Protein AF-A0A1N7NFH4-F1 (afdb_monomer)

Secondary structure (DSSP, 8-state):
-----S-HHHHHHHHHHHHHHHHHHHHH-SSHHHHHHHHHHHHHHHHHHHS--TT--

Solvent-accessible surface area (backbone atoms only — not comparable to full-atom values): 3502 Å² total; per-residue (Å²): 132,81,63,76,69,89,53,67,88,53,42,63,62,54,50,51,55,51,49,52,54,39,52,51,50,50,72,70,40,93,47,72,70,49,39,54,50,43,49,52,53,47,51,52,54,51,46,60,69,58,45,75,75,86,80,70,133

Organism: NCBI:txid619304

Foldseek 3Di:
DFQDQPCPPCLVVQLVVLVVVLVVQVVPDPDPVSNVVSVVVSVVSVVVSRDDPPPDD

Mean predicted aligned error: 7.86 Å

Structure (mmCIF, N/CA/C/O backbone):
data_AF-A0A1N7NFH4-F1
#
_entry.id   AF-A0A1N7NFH4-F1
#
loop_
_atom_site.group_PDB
_atom_site.id
_atom_site.type_symbol
_atom_site.label_atom_id
_atom_site.label_alt_id
_atom_site.label_comp_id
_atom_site.label_asym_id
_atom_site.label_entity_id
_atom_site.label_seq_id
_atom_site.pdbx_PDB_ins_code
_atom_site.Cartn_x
_atom_site.Cartn_y
_atom_site.Cartn_z
_atom_site.occupancy
_atom_site.B_iso_or_equiv
_atom_site.auth_seq_id
_atom_site.auth_comp_id
_atom_site.auth_asym_id
_atom_site.auth_atom_id
_atom_site.pdbx_PDB_model_num
ATOM 1 N N . MET A 1 1 ? 13.788 -19.167 -8.845 1.00 36.66 1 MET A N 1
ATOM 2 C CA . MET A 1 1 ? 14.103 -18.135 -9.857 1.00 36.66 1 MET A CA 1
ATOM 3 C C . MET A 1 1 ? 13.305 -16.898 -9.490 1.00 36.66 1 MET A C 1
ATOM 5 O O . MET A 1 1 ? 12.087 -16.970 -9.553 1.00 36.66 1 MET A O 1
ATOM 9 N N . CYS A 1 2 ? 13.953 -15.820 -9.037 1.00 40.38 2 CYS A N 1
ATOM 10 C CA . CYS A 1 2 ? 13.253 -14.549 -8.838 1.00 40.38 2 CYS A CA 1
ATOM 11 C C . CYS A 1 2 ? 12.778 -14.036 -10.205 1.00 40.38 2 CYS A C 1
ATOM 13 O O . CYS A 1 2 ? 13.569 -14.085 -11.156 1.00 40.38 2 CYS A O 1
ATOM 15 N N . PRO A 1 3 ? 11.518 -13.591 -10.339 1.00 51.31 3 PRO A N 1
ATOM 16 C CA . PRO A 1 3 ? 11.035 -12.965 -11.561 1.00 51.31 3 PRO A CA 1
ATOM 17 C C . PRO A 1 3 ? 11.982 -11.828 -11.945 1.00 51.31 3 PRO A C 1
ATOM 19 O O . PRO A 1 3 ? 12.296 -10.971 -11.121 1.00 51.31 3 PRO A O 1
ATOM 22 N N . LYS A 1 4 ? 12.499 -11.841 -13.177 1.00 54.97 4 LYS A N 1
ATOM 23 C CA . LYS A 1 4 ? 13.283 -10.714 -13.691 1.00 54.97 4 LYS A CA 1
ATOM 24 C C . LYS A 1 4 ? 12.362 -9.495 -13.723 1.00 54.97 4 LYS A C 1
ATOM 26 O O . LYS A 1 4 ? 11.393 -9.501 -14.481 1.00 54.97 4 LYS A O 1
ATOM 31 N N . ILE A 1 5 ? 12.672 -8.483 -12.915 1.00 58.00 5 ILE A N 1
ATOM 32 C CA . ILE A 1 5 ? 12.012 -7.174 -12.949 1.00 58.00 5 ILE A CA 1
ATOM 33 C C . ILE A 1 5 ? 12.155 -6.644 -14.378 1.00 58.00 5 ILE A C 1
ATOM 35 O O . ILE A 1 5 ? 13.267 -6.432 -14.859 1.00 58.00 5 ILE A O 1
ATOM 39 N N . ARG A 1 6 ? 11.032 -6.532 -15.094 1.00 56.00 6 ARG A N 1
ATOM 40 C CA . ARG A 1 6 ? 11.026 -6.299 -16.547 1.00 56.00 6 ARG A CA 1
ATOM 41 C C . ARG A 1 6 ? 11.232 -4.820 -16.920 1.00 56.00 6 ARG A C 1
ATOM 43 O O . ARG A 1 6 ? 11.561 -4.561 -18.067 1.00 56.00 6 ARG A O 1
ATOM 50 N N . ASN A 1 7 ? 11.113 -3.906 -15.947 1.00 60.59 7 ASN A N 1
ATOM 51 C CA . ASN A 1 7 ? 11.341 -2.458 -16.057 1.00 60.59 7 ASN A CA 1
ATOM 52 C C . ASN A 1 7 ? 12.108 -1.939 -14.828 1.00 60.59 7 ASN A C 1
ATOM 54 O O . ASN A 1 7 ? 11.541 -1.274 -13.967 1.00 60.59 7 ASN A O 1
ATOM 58 N N . SER A 1 8 ? 13.390 -2.288 -14.699 1.0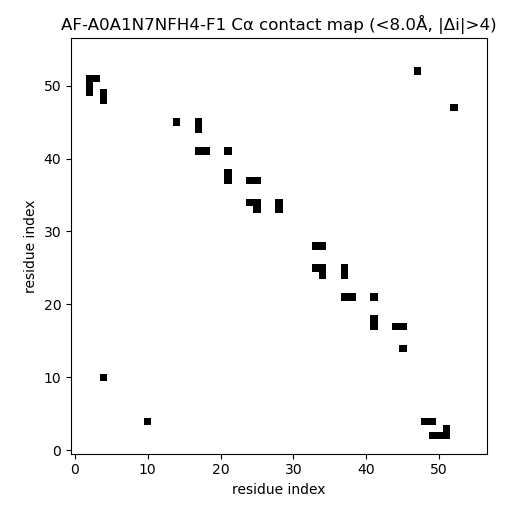0 63.88 8 SER A N 1
ATOM 59 C CA . SER A 1 8 ? 14.199 -1.868 -13.542 1.00 63.88 8 SER A CA 1
ATOM 60 C C . SER A 1 8 ? 14.384 -0.352 -13.445 1.00 63.88 8 SER A C 1
ATOM 62 O O . SER A 1 8 ? 14.573 0.150 -12.345 1.00 63.88 8 SER A O 1
ATOM 64 N N . GLU A 1 9 ? 14.330 0.362 -14.574 1.00 70.62 9 GLU A N 1
ATOM 65 C CA . GLU A 1 9 ? 14.553 1.814 -14.634 1.00 70.62 9 GLU A CA 1
ATOM 66 C C . GLU A 1 9 ? 13.457 2.606 -13.914 1.00 70.62 9 GLU A C 1
ATOM 68 O O . GLU A 1 9 ? 13.767 3.576 -13.237 1.00 70.62 9 GLU A O 1
ATOM 73 N N . THR A 1 10 ? 12.202 2.154 -13.982 1.00 74.56 10 THR A N 1
ATOM 74 C CA . THR A 1 10 ? 11.053 2.817 -13.337 1.00 74.56 10 THR A CA 1
ATOM 75 C C . THR A 1 10 ? 10.544 2.058 -12.113 1.00 74.56 10 THR A C 1
ATOM 77 O O . THR A 1 10 ? 9.516 2.414 -11.549 1.00 74.56 10 THR A O 1
ATOM 80 N N . TRP A 1 11 ? 11.208 0.966 -11.717 1.00 77.31 11 TRP A N 1
ATOM 81 C CA . TRP A 1 11 ? 10.734 0.093 -10.638 1.00 77.31 11 TRP A CA 1
ATOM 82 C C . TRP A 1 11 ? 10.708 0.813 -9.291 1.00 77.31 11 TRP A C 1
ATOM 84 O O . TRP A 1 11 ? 9.720 0.705 -8.571 1.00 77.31 11 TRP A O 1
ATOM 94 N N . VAL A 1 12 ? 11.773 1.558 -8.976 1.00 83.19 12 VAL A N 1
ATOM 95 C CA . VAL A 1 12 ? 11.863 2.332 -7.730 1.00 83.19 12 VAL A CA 1
ATOM 96 C C . VAL A 1 12 ? 10.751 3.376 -7.691 1.00 83.19 12 VAL A C 1
ATOM 98 O O . VAL A 1 12 ? 9.959 3.367 -6.759 1.00 83.19 12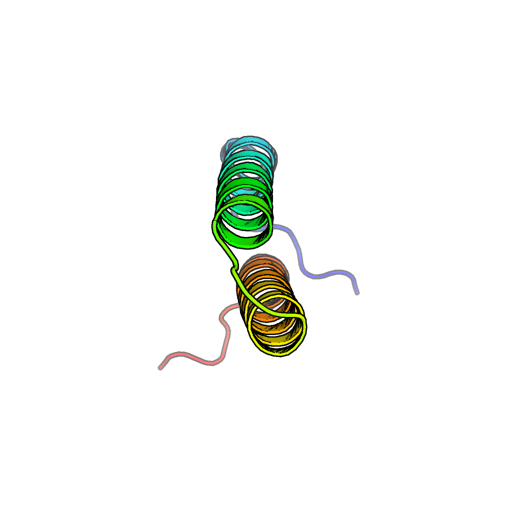 VAL A O 1
ATOM 101 N N . GLU A 1 13 ? 10.618 4.174 -8.751 1.00 86.38 13 GLU A N 1
ATOM 102 C CA . GLU A 1 13 ? 9.597 5.226 -8.854 1.00 86.38 13 GLU A CA 1
ATOM 103 C C . GLU A 1 13 ? 8.170 4.666 -8.731 1.00 86.38 13 GLU A C 1
ATOM 105 O O . GLU A 1 13 ? 7.325 5.234 -8.045 1.00 86.38 13 GLU A O 1
ATOM 110 N N . GLN A 1 14 ? 7.888 3.518 -9.358 1.00 84.88 14 GLN A N 1
ATOM 111 C CA . GLN A 1 14 ? 6.587 2.850 -9.248 1.00 84.88 14 GLN A CA 1
ATOM 112 C C . GLN A 1 14 ? 6.321 2.321 -7.837 1.00 84.88 14 GLN A C 1
ATOM 114 O O . GLN A 1 14 ? 5.184 2.368 -7.370 1.00 84.88 14 GLN A O 1
ATOM 119 N N . HIS A 1 15 ? 7.347 1.799 -7.166 1.00 87.00 15 HIS A N 1
ATOM 120 C CA . HIS A 1 15 ? 7.217 1.303 -5.801 1.00 87.00 15 HIS A CA 1
ATOM 121 C C . HIS A 1 15 ? 7.002 2.450 -4.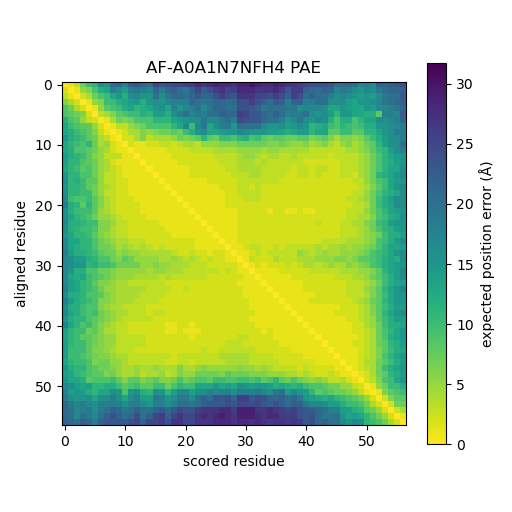809 1.00 87.00 15 HIS A C 1
ATOM 123 O O . HIS A 1 15 ? 6.126 2.353 -3.954 1.00 87.00 15 HIS A O 1
ATOM 129 N N . GLU A 1 16 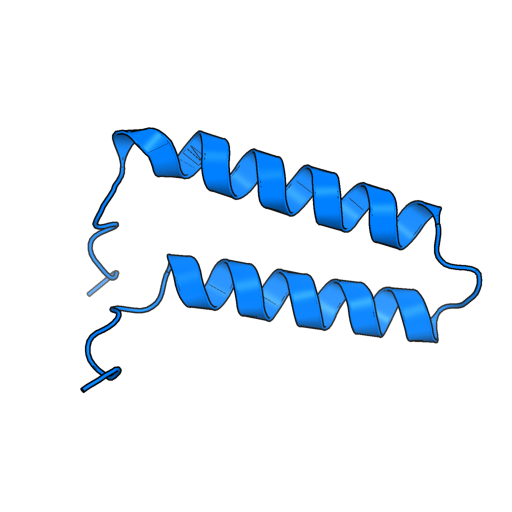? 7.747 3.545 -4.967 1.00 89.75 16 GLU A N 1
ATOM 130 C CA . GLU A 1 16 ? 7.599 4.771 -4.176 1.00 89.75 16 GLU A CA 1
ATOM 131 C C . GLU A 1 16 ? 6.203 5.377 -4.356 1.00 89.75 16 GLU A C 1
ATOM 133 O O . GLU A 1 16 ? 5.511 5.604 -3.370 1.00 89.75 16 GLU A O 1
ATOM 138 N N . ALA A 1 17 ? 5.716 5.504 -5.595 1.00 90.06 17 ALA A N 1
ATOM 139 C CA . ALA A 1 17 ? 4.371 6.019 -5.857 1.00 90.06 17 ALA A CA 1
ATOM 140 C C . ALA A 1 17 ? 3.258 5.150 -5.235 1.00 90.06 17 ALA A C 1
ATOM 142 O O . ALA A 1 17 ? 2.263 5.670 -4.723 1.00 90.06 17 ALA A O 1
ATOM 143 N N . LEU A 1 18 ? 3.404 3.819 -5.265 1.00 91.62 18 LEU A N 1
ATOM 144 C CA . LEU A 1 18 ? 2.456 2.912 -4.609 1.00 91.62 18 LEU A CA 1
ATOM 145 C C . LEU A 1 18 ? 2.504 3.031 -3.085 1.00 91.62 18 LEU A C 1
ATOM 147 O O . LEU A 1 18 ? 1.454 2.961 -2.445 1.00 91.62 18 LEU A O 1
ATOM 151 N N . LEU A 1 19 ? 3.701 3.185 -2.514 1.00 92.69 19 LEU A N 1
ATOM 152 C CA . LEU A 1 19 ? 3.888 3.354 -1.077 1.00 92.69 19 LEU A CA 1
ATOM 153 C C . LEU A 1 19 ? 3.262 4.664 -0.596 1.00 92.69 19 LEU A C 1
ATOM 155 O O . LEU A 1 19 ? 2.512 4.639 0.377 1.00 92.69 19 LEU A O 1
ATOM 159 N N . ASP A 1 20 ? 3.498 5.769 -1.303 1.00 94.25 20 ASP A N 1
ATOM 160 C CA . ASP A 1 20 ? 2.891 7.066 -0.993 1.00 94.25 20 ASP A CA 1
ATOM 161 C C . ASP A 1 20 ? 1.361 6.973 -1.032 1.00 94.25 20 ASP A C 1
ATOM 163 O O . ASP A 1 20 ? 0.687 7.327 -0.066 1.00 94.25 20 ASP A O 1
ATOM 167 N N . THR A 1 21 ? 0.811 6.360 -2.085 1.00 93.94 21 THR A N 1
ATOM 168 C CA . THR A 1 21 ? -0.640 6.140 -2.212 1.00 93.94 21 THR A CA 1
ATOM 169 C C . THR A 1 21 ? -1.200 5.273 -1.074 1.00 93.94 21 THR A C 1
ATOM 171 O O . THR A 1 21 ? -2.321 5.485 -0.607 1.00 93.94 21 THR A O 1
ATOM 174 N N . TYR A 1 22 ? -0.460 4.253 -0.628 1.00 94.88 22 TYR A N 1
ATOM 175 C CA . TYR A 1 22 ? -0.868 3.423 0.508 1.00 94.88 22 TYR A CA 1
ATOM 176 C C . TYR A 1 22 ? -0.877 4.224 1.814 1.00 94.88 22 TYR A C 1
ATOM 178 O O . TYR A 1 22 ? -1.836 4.125 2.580 1.00 94.88 22 TYR A O 1
ATOM 186 N N . ILE A 1 23 ? 0.157 5.033 2.049 1.00 94.69 23 ILE A N 1
ATOM 187 C CA . ILE A 1 23 ? 0.267 5.889 3.232 1.00 94.69 23 ILE A CA 1
ATOM 188 C C . ILE A 1 23 ? -0.904 6.873 3.281 1.00 94.69 23 ILE A C 1
ATOM 190 O O . ILE A 1 23 ? -1.581 6.943 4.306 1.00 94.69 23 ILE A O 1
ATOM 194 N N . GLU A 1 24 ? -1.187 7.571 2.179 1.00 95.38 24 GLU A N 1
ATOM 195 C CA . GLU A 1 24 ? -2.328 8.490 2.075 1.00 95.38 24 GLU A CA 1
ATOM 196 C C . GLU A 1 24 ? -3.640 7.790 2.444 1.00 95.38 24 GLU A C 1
ATOM 198 O O . GLU A 1 24 ? -4.351 8.245 3.338 1.00 95.38 24 GLU A O 1
ATOM 203 N N . ARG A 1 25 ? -3.903 6.611 1.867 1.00 93.12 25 ARG A N 1
ATOM 204 C CA . ARG A 1 25 ? -5.104 5.822 2.183 1.00 93.12 25 ARG A CA 1
ATOM 205 C C . ARG A 1 25 ? -5.217 5.442 3.654 1.00 93.12 25 ARG A C 1
ATOM 207 O O . ARG A 1 25 ? -6.319 5.460 4.193 1.00 93.12 25 ARG A O 1
ATOM 214 N N . VAL A 1 26 ? -4.114 5.084 4.310 1.00 94.38 26 VAL A N 1
ATOM 215 C CA . VAL A 1 26 ? -4.120 4.760 5.747 1.00 94.38 26 VAL A CA 1
ATOM 216 C C . VAL A 1 26 ? -4.428 5.998 6.589 1.00 94.38 26 VAL A C 1
ATOM 218 O O . VAL A 1 26 ? -5.180 5.896 7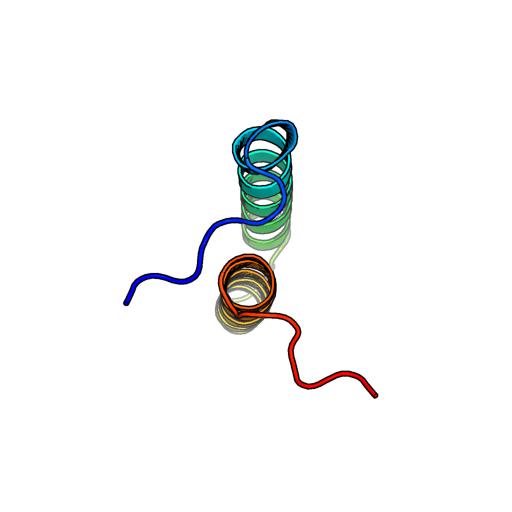.557 1.00 94.38 26 VAL A O 1
ATOM 221 N N . PHE A 1 27 ? -3.884 7.160 6.221 1.00 94.00 27 PHE A N 1
ATOM 222 C CA . PHE A 1 27 ? -4.143 8.420 6.923 1.00 94.00 27 PHE A CA 1
ATOM 223 C C . PHE A 1 27 ? -5.561 8.958 6.706 1.00 94.00 27 PHE A 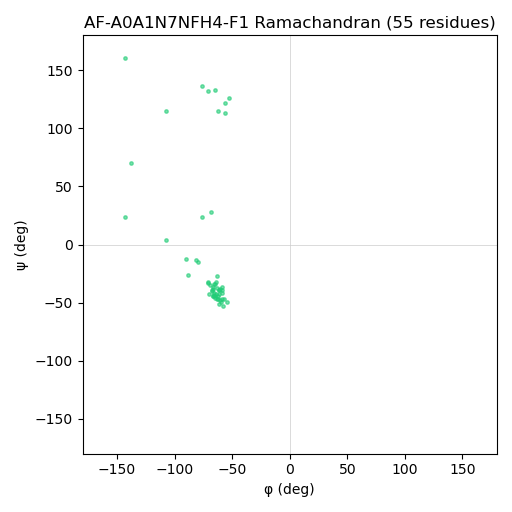C 1
ATOM 225 O O . PHE A 1 27 ? -6.108 9.583 7.612 1.00 94.00 27 PHE A O 1
ATOM 232 N N . GLU A 1 28 ? -6.155 8.714 5.540 1.00 93.75 28 GLU A N 1
ATOM 233 C CA . GLU A 1 28 ? -7.539 9.091 5.223 1.00 93.75 28 GLU A CA 1
ATOM 234 C C . GLU A 1 28 ? -8.581 8.127 5.804 1.00 93.75 28 GLU A C 1
ATOM 236 O O . GLU A 1 28 ? -9.763 8.457 5.847 1.00 93.75 28 GLU A O 1
ATOM 241 N N . SER A 1 29 ? -8.162 6.941 6.246 1.00 93.88 29 SER A N 1
ATOM 242 C CA . SER A 1 29 ? -9.071 5.927 6.777 1.00 93.88 29 SER A CA 1
ATOM 243 C C . SER A 1 29 ? -9.633 6.323 8.144 1.00 93.88 29 SER A C 1
ATOM 245 O O . SER A 1 29 ? -8.897 6.653 9.077 1.00 93.88 29 SER A O 1
ATOM 247 N N . GLU A 1 30 ? -10.944 6.189 8.293 1.00 94.38 30 GLU A N 1
ATOM 248 C CA . GLU A 1 30 ? -11.698 6.448 9.519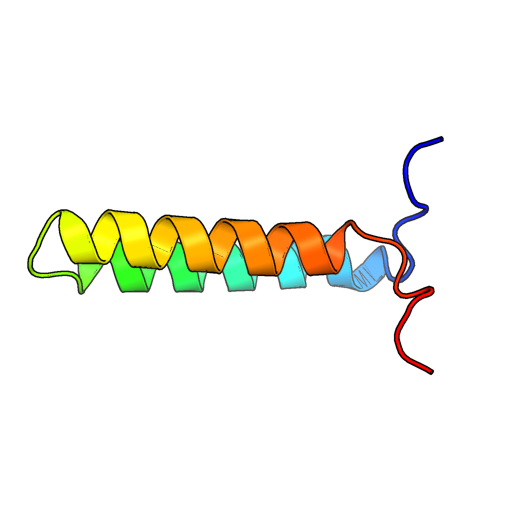 1.00 94.38 30 GLU A CA 1
ATOM 249 C C . GLU A 1 30 ? -11.808 5.197 10.408 1.00 94.38 30 GLU A C 1
ATOM 251 O O . GLU A 1 30 ? -12.193 5.288 11.578 1.00 94.38 30 GLU A O 1
ATOM 256 N N . SER A 1 31 ? -11.467 4.013 9.878 1.00 95.38 31 S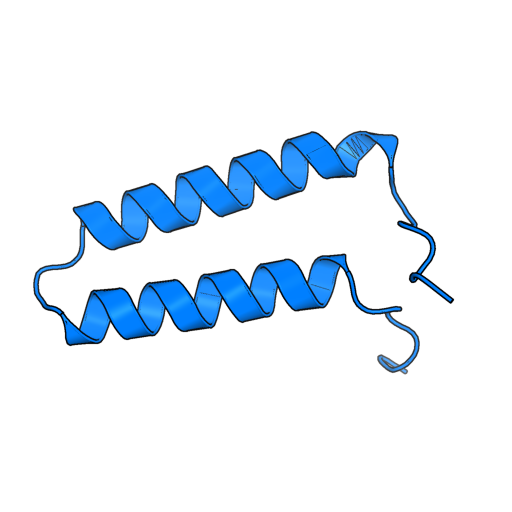ER A N 1
ATOM 257 C CA . SER A 1 31 ? -11.596 2.739 10.592 1.00 95.38 31 SER A CA 1
ATOM 258 C C . SER A 1 31 ? -10.468 1.735 10.323 1.00 95.38 31 SER A C 1
ATOM 260 O O . SER A 1 31 ? -9.767 1.774 9.314 1.00 95.38 31 SER A O 1
ATOM 262 N N . ILE A 1 32 ? -10.329 0.768 11.235 1.00 90.56 32 ILE A N 1
ATOM 263 C CA . ILE A 1 32 ? -9.364 -0.336 11.113 1.00 90.56 32 ILE A CA 1
ATOM 264 C C . ILE A 1 32 ? -9.684 -1.239 9.905 1.00 90.56 32 ILE A C 1
ATOM 266 O O . ILE A 1 32 ? -8.770 -1.772 9.277 1.00 90.56 32 ILE A O 1
ATOM 270 N N . ASP A 1 33 ? -10.959 -1.403 9.544 1.00 94.69 33 ASP A N 1
ATOM 271 C CA . ASP A 1 33 ? -11.360 -2.201 8.376 1.00 94.69 33 ASP A CA 1
ATOM 272 C C . ASP A 1 33 ? -10.883 -1.570 7.055 1.00 94.69 33 ASP A C 1
ATOM 274 O O . ASP A 1 33 ? -10.479 -2.270 6.118 1.00 94.69 33 ASP A O 1
ATOM 278 N N . GLU A 1 34 ? -10.853 -0.239 6.990 1.00 93.62 34 GLU A N 1
ATOM 279 C CA . GLU A 1 34 ? -10.292 0.499 5.857 1.00 93.62 34 GLU A CA 1
ATOM 280 C C . GLU A 1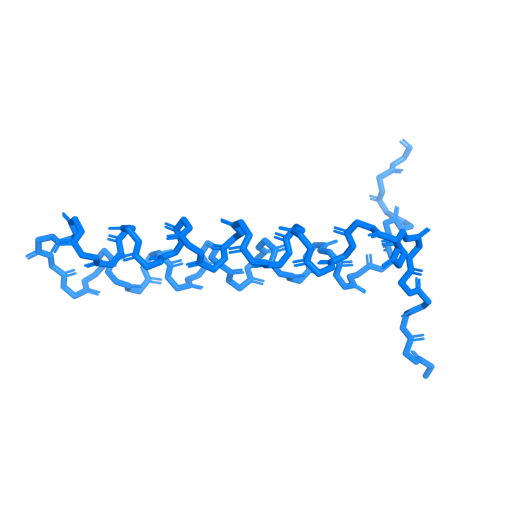 34 ? -8.768 0.344 5.784 1.00 93.62 34 GLU A C 1
ATOM 282 O O . GLU A 1 34 ? -8.232 0.157 4.691 1.00 93.62 34 GLU A O 1
ATOM 287 N N . TRP A 1 35 ? -8.069 0.266 6.925 1.00 93.00 35 TRP A N 1
ATOM 288 C CA . TRP A 1 35 ? -6.633 -0.052 6.953 1.00 93.00 35 TRP A CA 1
ATOM 289 C C . TRP A 1 35 ? -6.336 -1.441 6.392 1.00 93.00 35 TRP A C 1
ATOM 291 O O . TRP A 1 35 ? -5.408 -1.609 5.594 1.00 93.00 35 TRP A O 1
ATOM 301 N N . PHE A 1 36 ? -7.127 -2.449 6.772 1.00 93.06 36 PHE A N 1
ATOM 302 C CA . PHE A 1 36 ? -6.996 -3.791 6.204 1.00 93.06 36 PHE A CA 1
ATOM 303 C C . PHE A 1 36 ? -7.284 -3.798 4.702 1.00 93.06 36 PHE A C 1
ATOM 305 O O . PHE A 1 36 ? -6.597 -4.485 3.945 1.00 93.06 36 PHE A O 1
ATOM 312 N N . SER A 1 37 ? -8.257 -3.009 4.250 1.00 93.62 37 SER A N 1
ATOM 313 C CA . SER A 1 37 ? -8.584 -2.873 2.828 1.00 93.62 37 SER A CA 1
ATOM 314 C C . SER A 1 37 ? -7.454 -2.198 2.039 1.00 93.62 37 SER A C 1
ATOM 316 O O . SER A 1 37 ? -7.049 -2.703 0.991 1.00 93.62 37 SER A O 1
ATOM 318 N N . ALA A 1 38 ? -6.876 -1.115 2.567 1.00 93.19 38 ALA A N 1
ATOM 319 C CA . ALA A 1 38 ? -5.712 -0.442 1.989 1.00 93.19 38 ALA A CA 1
ATOM 320 C C . ALA A 1 38 ? -4.489 -1.372 1.926 1.00 93.19 38 ALA A C 1
ATOM 322 O O . ALA A 1 38 ? -3.773 -1.390 0.924 1.00 93.19 38 ALA A O 1
ATOM 323 N N . SER A 1 39 ? -4.288 -2.188 2.965 1.00 92.69 39 SER A N 1
ATOM 324 C CA . SER A 1 39 ? -3.193 -3.162 3.035 1.00 92.69 39 SER A CA 1
ATOM 325 C C . SER A 1 39 ? -3.333 -4.262 1.981 1.00 92.69 39 SER A C 1
ATOM 327 O O . SER A 1 39 ? -2.353 -4.595 1.314 1.00 92.69 39 SER A O 1
ATOM 329 N N . HIS A 1 40 ? -4.544 -4.801 1.787 1.00 93.81 40 HIS A N 1
ATOM 330 C CA . HIS A 1 40 ? -4.815 -5.773 0.722 1.00 93.81 40 HIS A CA 1
ATOM 331 C C . HIS A 1 40 ? -4.571 -5.171 -0.662 1.00 93.81 40 HIS A C 1
ATOM 333 O O . HIS A 1 40 ? -3.858 -5.765 -1.468 1.00 93.81 40 HIS A O 1
ATOM 339 N N . TRP A 1 41 ? -5.090 -3.965 -0.912 1.00 94.25 41 TRP A N 1
ATOM 340 C CA . TRP A 1 41 ? -4.864 -3.267 -2.177 1.00 94.25 41 TRP A CA 1
ATOM 341 C C . TRP A 1 41 ? -3.369 -3.073 -2.468 1.00 94.25 41 TRP A C 1
ATOM 343 O O . TRP A 1 41 ? -2.908 -3.360 -3.574 1.00 94.25 41 TRP A O 1
ATOM 353 N N . TYR A 1 42 ? -2.600 -2.618 -1.476 1.00 93.81 42 TYR A N 1
ATOM 354 C CA . TYR A 1 42 ? -1.166 -2.380 -1.628 1.00 93.81 42 TYR A CA 1
ATOM 355 C C . TYR A 1 42 ? -0.397 -3.677 -1.903 1.00 93.81 42 TYR A C 1
ATOM 357 O O . TYR A 1 42 ? 0.452 -3.721 -2.797 1.00 93.81 42 TYR A O 1
ATOM 365 N N . PHE A 1 43 ? -0.734 -4.756 -1.190 1.00 90.75 43 PHE A N 1
ATOM 366 C CA . PHE A 1 43 ? -0.147 -6.075 -1.410 1.00 90.75 43 PHE A CA 1
ATOM 367 C C . PHE A 1 43 ? -0.421 -6.607 -2.824 1.00 90.75 43 PHE A C 1
ATOM 369 O O . PHE A 1 43 ? 0.496 -7.122 -3.471 1.00 90.75 43 PHE A O 1
ATOM 376 N N . ASP A 1 44 ? -1.645 -6.449 -3.327 1.00 89.69 44 ASP A N 1
ATOM 377 C CA . ASP A 1 44 ? -2.019 -6.870 -4.680 1.00 89.69 44 ASP A CA 1
ATOM 378 C C . ASP A 1 44 ? -1.288 -6.050 -5.753 1.00 89.69 44 ASP A C 1
ATOM 380 O O . ASP A 1 44 ? -0.774 -6.605 -6.733 1.00 89.69 44 ASP A O 1
ATOM 384 N N . ALA A 1 45 ? -1.179 -4.733 -5.555 1.00 87.81 45 ALA A N 1
ATOM 385 C CA . ALA A 1 45 ? -0.472 -3.835 -6.465 1.00 87.81 45 ALA A CA 1
ATOM 386 C C . ALA A 1 45 ? 1.024 -4.177 -6.549 1.00 87.81 45 ALA A C 1
ATOM 388 O O . ALA A 1 45 ? 1.572 -4.340 -7.642 1.00 87.81 45 ALA A O 1
ATOM 389 N N . ILE A 1 46 ? 1.666 -4.380 -5.396 1.00 86.69 46 ILE A N 1
ATOM 390 C CA . ILE A 1 46 ? 3.044 -4.866 -5.291 1.00 86.69 46 ILE A CA 1
ATOM 391 C C . ILE A 1 46 ? 3.187 -6.211 -5.993 1.00 86.69 46 ILE A C 1
ATOM 393 O O . ILE A 1 46 ? 4.033 -6.366 -6.871 1.00 86.69 46 ILE A O 1
ATOM 397 N N . SER A 1 47 ? 2.339 -7.181 -5.658 1.00 85.06 47 SER A N 1
ATOM 398 C CA . SER A 1 47 ? 2.419 -8.532 -6.214 1.00 85.06 47 SER A CA 1
ATOM 399 C C . SER A 1 47 ? 2.306 -8.520 -7.737 1.00 85.06 47 SER A C 1
ATOM 401 O O . SER A 1 47 ? 3.031 -9.248 -8.409 1.00 85.06 47 SER A O 1
ATOM 403 N N . THR A 1 48 ? 1.484 -7.633 -8.297 1.00 82.62 48 THR A N 1
ATOM 404 C CA . THR A 1 48 ? 1.357 -7.436 -9.748 1.00 82.62 48 THR A CA 1
ATOM 405 C C . THR A 1 48 ? 2.642 -6.903 -10.392 1.00 82.62 48 THR A C 1
ATOM 407 O O . THR A 1 48 ? 2.963 -7.289 -11.516 1.00 82.62 48 THR A O 1
ATOM 410 N N . LEU A 1 49 ? 3.410 -6.058 -9.694 1.00 76.19 49 LEU A N 1
ATOM 411 C CA . LEU A 1 49 ? 4.719 -5.588 -10.168 1.00 76.19 49 LEU A CA 1
ATOM 412 C C . LEU A 1 49 ? 5.793 -6.686 -10.127 1.00 76.19 49 LEU A C 1
ATOM 414 O O . LEU A 1 49 ? 6.692 -6.700 -10.970 1.00 76.19 49 LEU A O 1
ATOM 418 N N . PHE A 1 50 ? 5.716 -7.602 -9.156 1.00 69.31 50 PHE A N 1
ATOM 419 C CA . PHE A 1 50 ? 6.692 -8.685 -8.988 1.00 69.31 50 PHE A CA 1
ATOM 420 C C . PHE A 1 50 ? 6.350 -9.950 -9.782 1.00 69.31 50 PHE A C 1
ATOM 422 O O . PHE A 1 50 ? 7.252 -10.721 -10.118 1.00 69.31 50 PHE A O 1
ATOM 429 N N . LEU A 1 51 ? 5.076 -10.197 -10.088 1.00 65.94 51 LEU A N 1
ATOM 430 C CA . LEU A 1 51 ? 4.658 -11.388 -10.814 1.00 65.94 51 LEU A CA 1
ATOM 431 C C . LEU A 1 51 ? 4.987 -11.262 -12.311 1.00 65.94 51 LEU A C 1
ATOM 433 O O . LEU A 1 51 ? 4.723 -10.233 -12.935 1.00 65.94 51 LEU A O 1
ATOM 437 N N . PRO A 1 52 ? 5.530 -12.322 -12.940 1.00 59.69 52 PRO A N 1
ATOM 438 C CA . PRO A 1 52 ? 5.618 -12.384 -14.390 1.00 59.69 52 PRO A CA 1
ATOM 439 C C . PRO A 1 52 ? 4.212 -12.214 -14.979 1.00 59.69 52 PRO A C 1
ATOM 441 O O . PRO A 1 52 ? 3.336 -13.027 -14.694 1.00 59.69 52 PRO A O 1
ATOM 444 N N . GLN A 1 53 ? 3.986 -11.208 -15.830 1.00 57.91 53 GLN A N 1
ATOM 445 C CA . GLN A 1 53 ? 2.691 -10.988 -16.499 1.00 57.91 53 GLN A CA 1
ATOM 446 C C . GLN A 1 53 ? 2.330 -12.070 -17.545 1.00 57.91 53 GLN A C 1
ATOM 448 O O . GLN A 1 53 ? 1.615 -11.816 -18.508 1.00 57.91 53 GLN A O 1
ATOM 453 N N . THR A 1 54 ? 2.808 -13.304 -17.393 1.00 53.91 54 THR A N 1
ATOM 454 C CA . THR A 1 54 ? 2.629 -14.411 -18.345 1.00 53.91 54 THR A CA 1
ATOM 455 C C . THR A 1 54 ? 1.232 -15.049 -18.310 1.00 53.91 54 THR A C 1
ATOM 457 O O . THR A 1 54 ? 1.078 -16.204 -18.697 1.00 53.91 54 THR A O 1
ATOM 460 N N . ALA A 1 55 ? 0.206 -14.328 -17.854 1.00 48.81 55 ALA A N 1
ATOM 461 C CA . ALA A 1 55 ? -1.167 -14.832 -17.785 1.00 48.81 55 ALA A CA 1
ATOM 462 C C . ALA A 1 55 ? -2.245 -13.777 -18.100 1.00 48.81 55 ALA A C 1
ATOM 464 O O . ALA A 1 55 ? -3.395 -13.947 -17.705 1.00 48.81 55 ALA A O 1
ATOM 465 N N . ALA A 1 56 ? -1.917 -12.717 -18.839 1.00 41.81 56 ALA A N 1
ATOM 466 C CA . ALA A 1 56 ? -2.922 -11.972 -19.594 1.00 41.81 56 ALA A CA 1
ATOM 467 C C . ALA A 1 56 ? -2.710 -12.311 -21.076 1.00 41.81 56 ALA A C 1
ATOM 469 O O . ALA A 1 56 ? -1.625 -12.089 -21.605 1.00 41.81 56 ALA A O 1
ATOM 470 N N . ARG A 1 57 ? -3.710 -12.980 -21.660 1.00 37.69 57 ARG A N 1
ATOM 471 C CA . ARG A 1 57 ? -3.754 -13.471 -23.047 1.00 37.69 57 ARG A CA 1
ATOM 472 C C . ARG A 1 57 ? -3.378 -12.418 -24.082 1.00 37.69 57 ARG A C 1
ATOM 474 O O . ARG A 1 57 ? -3.832 -11.267 -23.914 1.00 37.69 57 ARG A O 1
#

Nearest PDB structures (foldseek):
  6nci-assembly1_B  TM=5.572E-01  e=2.213E+00  Bacillus cereus ATCC 14579
  1zhc-assembly1_A  TM=5.823E-01  e=2.701E+00  Helicobacter pylori 26695

Radius of gyration: 13.48 Å; Cα contacts (8 Å, |Δi|>4): 23; chains: 1; bounding box: 26×27×34 Å

pLDDT: mean 79.69, std 17.89, range [36.66, 95.38]

Sequence (57 aa):
MCPKIRNSETWVEQHEALLDTYIERVFESESIDEWFSASHWYFDAISTLFLPQTAAR